Protein AF-A0A328P9K1-F1 (afdb_monomer)

Mean predicted aligned error: 12.11 Å

Organism: NCBI:txid680118

Sequence (174 aa):
MNRLYALVLASLILFLGIGVGSAASMFYTNNSVPTENSTLYTAPIVLNKTMQIKYMIKDNTTTKYGIIKHEITGTNRNRTIYPTISFNGTALSLVFPENVYYTVNGKMPTNKSTLYTSPIILDKNMIVKYLIVVNGTKYTGIVKHTPCKLVKKVQARKMNHKWVKQVIRELVPA

Nearest PDB structures (foldseek):
  6q63-assembly3_C  TM=8.081E-01  e=2.802E-01  Bacteroides thetaiotaomicron
  8ayr-assembly2_B  TM=6.579E-01  e=1.097E+00  Akkermansia muciniphila
  4qae-assembly3_C  TM=2.722E-01  e=2.155E-01  Homo sapiens
  8dan-assembly1_B  TM=1.918E-01  e=4.772E+00  Western equine encephalitis virus
  7ko8-assembly1_I  TM=1.873E-01  e=8.960E+00  Mayaro virus

Foldseek 3Di:
DDDDDDDPPDPDPPPPDPPPFPQWWKFKDFDDATDPPGDTDDDWAWPLAFTKMWMWTDTPPDIWIKMKTKHWDDDSPPDPFTWTWDDDSPFIWIGGDAQKFKDFVPDAGDSPHDGDDDTDTQPAFTKIWMWHADPNDIIIMIITMHIDDDDPPDPDDDDDPVVVVVVVCVVDPD

Secondary structure (DSSP, 8-state):
--------------------PPPPEEEEESSSPP-TTSEEP-SPEE--SSEEEEEEEE-SS-EEEEEEEEEEES--TT-----EEEE-SS-EEEE--SSEEEESBSSPP-TTSEEP-SPEE--SSEEEEEEEEETTEEEEEEEEEEEE------------HHHHHHHHHHHS--

pLDDT: mean 82.98, std 18.09, range [36.59, 97.94]

InterPro domains:
  IPR026876 Fn3 associated repeat [PF13287] (29-67)
  IPR059177 GH29D-like, beta-sandwich domain [PF13290] (98-138)

Radius of gyration: 26.87 Å; Cα contacts (8 Å, |Δi|>4): 293; chains: 1; bounding box: 52×98×73 Å

Structure (mmCIF, N/CA/C/O backbone):
data_AF-A0A328P9K1-F1
#
_entry.id   AF-A0A328P9K1-F1
#
loop_
_atom_site.group_PDB
_atom_site.id
_atom_site.type_symbol
_atom_site.label_atom_id
_atom_site.label_alt_id
_atom_site.label_comp_id
_atom_site.label_asym_id
_atom_site.label_entity_id
_atom_site.label_seq_id
_atom_site.pdbx_PDB_ins_code
_atom_site.Cartn_x
_atom_site.Cartn_y
_atom_site.Cartn_z
_atom_site.occupancy
_atom_site.B_iso_or_equiv
_atom_site.auth_seq_id
_atom_site.auth_comp_id
_atom_site.auth_asym_id
_atom_site.auth_atom_id
_atom_site.pdbx_PDB_model_num
ATOM 1 N N . MET A 1 1 ? 3.997 -67.134 -10.186 1.00 41.66 1 MET A N 1
ATOM 2 C CA . MET A 1 1 ? 4.990 -66.103 -9.825 1.00 41.66 1 MET A CA 1
ATOM 3 C C . MET A 1 1 ? 4.370 -64.736 -10.084 1.00 41.66 1 MET A C 1
ATOM 5 O O . MET A 1 1 ? 4.036 -64.474 -11.226 1.00 41.66 1 MET A O 1
ATOM 9 N N . ASN A 1 2 ? 4.143 -63.973 -9.004 1.00 39.72 2 ASN A N 1
ATOM 10 C CA . ASN A 1 2 ? 4.100 -62.501 -8.885 1.00 39.72 2 ASN A CA 1
ATOM 11 C C . ASN A 1 2 ? 3.305 -61.719 -9.957 1.00 39.72 2 ASN A C 1
ATOM 13 O O . ASN A 1 2 ? 3.732 -61.625 -11.095 1.00 39.72 2 ASN A O 1
ATOM 17 N N . ARG A 1 3 ? 2.107 -61.164 -9.691 1.00 47.06 3 ARG A N 1
ATOM 18 C CA . ARG A 1 3 ? 1.822 -59.989 -8.821 1.00 47.06 3 ARG A CA 1
ATOM 19 C C . ARG A 1 3 ? 2.965 -58.960 -8.842 1.00 47.06 3 ARG A C 1
ATOM 21 O O . ARG A 1 3 ? 4.055 -59.301 -8.419 1.00 47.06 3 ARG A O 1
ATOM 28 N N . LEU A 1 4 ? 2.655 -57.712 -9.224 1.00 41.16 4 LEU A N 1
ATOM 29 C CA . LEU A 1 4 ? 3.531 -56.652 -9.777 1.00 41.16 4 LEU A CA 1
ATOM 30 C C . LEU A 1 4 ? 3.739 -56.889 -11.285 1.00 41.16 4 LEU A C 1
ATOM 32 O O . LEU A 1 4 ? 4.349 -57.872 -11.659 1.00 41.16 4 LEU A O 1
ATOM 36 N N . TYR A 1 5 ? 3.200 -56.119 -12.230 1.00 41.44 5 TYR A N 1
ATOM 37 C CA . TYR A 1 5 ? 3.121 -54.664 -12.304 1.00 41.44 5 TYR A CA 1
ATOM 38 C C . TYR A 1 5 ? 1.789 -54.245 -12.936 1.00 41.44 5 TYR A C 1
ATOM 40 O O . TYR A 1 5 ? 1.591 -54.307 -14.147 1.00 41.44 5 TYR A O 1
ATOM 48 N N . ALA A 1 6 ? 0.863 -53.820 -12.084 1.00 39.06 6 ALA A N 1
ATOM 49 C CA . ALA A 1 6 ? -0.231 -52.967 -12.502 1.00 39.06 6 ALA A CA 1
ATOM 50 C C . ALA A 1 6 ? 0.335 -51.575 -12.838 1.00 39.06 6 ALA A C 1
ATOM 52 O O . ALA A 1 6 ? 1.218 -51.091 -12.133 1.00 39.06 6 ALA A O 1
ATOM 53 N N . LEU A 1 7 ? -0.228 -50.933 -13.865 1.00 43.44 7 LEU A N 1
ATOM 54 C CA . LEU A 1 7 ? -0.201 -49.479 -14.074 1.00 43.44 7 LEU A CA 1
ATOM 55 C C . LEU A 1 7 ? 1.177 -48.824 -14.292 1.00 43.44 7 LEU A C 1
ATOM 57 O O . LEU A 1 7 ? 1.649 -48.062 -13.458 1.00 43.44 7 LEU A O 1
ATOM 61 N N . VAL A 1 8 ? 1.749 -48.979 -15.490 1.00 38.06 8 VAL A N 1
ATOM 62 C CA . VAL A 1 8 ? 2.570 -47.912 -16.103 1.00 38.06 8 VAL A CA 1
ATOM 63 C C . VAL A 1 8 ? 2.193 -47.782 -17.583 1.00 38.06 8 VAL A C 1
ATOM 65 O O . VAL A 1 8 ? 2.974 -48.049 -18.486 1.00 38.06 8 VAL A O 1
ATOM 68 N N . LEU A 1 9 ? 0.936 -47.421 -17.837 1.00 44.69 9 LEU A N 1
ATOM 69 C CA . LEU A 1 9 ? 0.430 -47.054 -19.163 1.00 44.69 9 LEU A CA 1
ATOM 70 C C . LEU A 1 9 ? -0.407 -45.781 -19.010 1.00 44.69 9 LEU A C 1
ATOM 72 O O . LEU A 1 9 ? -1.630 -45.798 -19.053 1.00 44.69 9 LEU A O 1
ATOM 76 N N . ALA A 1 10 ? 0.289 -44.680 -18.742 1.00 38.31 10 ALA A N 1
ATOM 77 C CA . ALA A 1 10 ? -0.220 -43.318 -18.881 1.00 38.31 10 ALA A CA 1
ATOM 78 C C . ALA A 1 10 ? 0.977 -42.368 -19.037 1.00 38.31 10 ALA A C 1
ATOM 80 O O . ALA A 1 10 ? 1.263 -41.543 -18.174 1.00 38.31 10 ALA A O 1
ATOM 81 N N . SER A 1 11 ? 1.731 -42.540 -20.124 1.00 42.38 11 SER A N 1
ATOM 82 C CA . SER A 1 11 ? 2.607 -41.481 -20.618 1.00 42.38 11 SER A CA 1
ATOM 83 C C . SER A 1 11 ? 1.831 -40.683 -21.661 1.00 42.38 11 SER A C 1
ATOM 85 O O . SER A 1 11 ? 1.160 -41.276 -22.504 1.00 42.38 11 SER A O 1
ATOM 87 N N . LEU A 1 12 ? 1.979 -39.360 -21.596 1.00 38.78 12 LEU A N 1
ATOM 88 C CA . LEU A 1 12 ? 1.474 -38.348 -22.525 1.00 38.78 12 LEU A CA 1
ATOM 89 C C . LEU A 1 12 ? 0.060 -37.800 -22.256 1.00 38.78 12 LEU A C 1
ATOM 91 O O . LEU A 1 12 ? -0.871 -37.998 -23.030 1.00 38.78 12 LEU A O 1
ATOM 95 N N . ILE A 1 13 ? -0.055 -36.960 -21.223 1.00 46.75 13 ILE A N 1
ATOM 96 C CA . ILE A 1 13 ? -0.925 -35.781 -21.327 1.00 46.75 13 ILE A CA 1
ATOM 97 C C . ILE A 1 13 ? -0.024 -34.603 -21.694 1.00 46.75 13 ILE A C 1
ATOM 99 O O . ILE A 1 13 ? 0.661 -34.020 -20.856 1.00 46.75 13 ILE A O 1
ATOM 103 N N . LEU A 1 14 ? -0.013 -34.296 -22.991 1.00 36.59 14 LEU A N 1
ATOM 104 C CA . LEU A 1 14 ? 0.439 -33.032 -23.552 1.00 36.59 14 LEU A CA 1
ATOM 105 C C . LEU A 1 14 ? -0.478 -31.936 -22.990 1.00 36.59 14 LEU A C 1
ATOM 107 O O . LEU A 1 14 ? -1.564 -31.700 -23.517 1.00 36.59 14 LEU A O 1
ATOM 111 N N . PHE A 1 15 ? -0.079 -31.284 -21.897 1.00 45.41 15 PHE A N 1
ATOM 112 C CA . PHE A 1 15 ? -0.732 -30.042 -21.501 1.00 45.41 15 PHE A CA 1
ATOM 113 C C . PHE A 1 15 ? -0.346 -28.989 -22.538 1.00 45.41 15 PHE A C 1
ATOM 115 O O . PHE A 1 15 ? 0.755 -28.440 -22.520 1.00 45.41 15 PHE A O 1
ATOM 122 N N . LEU A 1 16 ? -1.256 -28.756 -23.486 1.00 40.72 16 LEU A N 1
ATOM 123 C CA . LEU A 1 16 ? -1.271 -27.554 -24.306 1.00 40.72 16 LEU A CA 1
ATOM 124 C C . LEU A 1 16 ? -1.082 -26.366 -23.364 1.00 40.72 16 LEU A C 1
ATOM 126 O O . LEU A 1 16 ? -1.878 -26.152 -22.448 1.00 40.72 16 LEU A O 1
ATOM 130 N N . GLY A 1 17 ? 0.018 -25.645 -23.569 1.00 44.44 17 GLY A N 1
ATOM 131 C CA . GLY A 1 17 ? 0.353 -24.438 -22.840 1.00 44.44 17 GLY A CA 1
ATOM 132 C C . GLY A 1 17 ? -0.705 -23.370 -23.075 1.00 44.44 17 GLY A C 1
ATOM 133 O O . GLY A 1 17 ? -0.554 -22.510 -23.936 1.00 44.44 17 GLY A O 1
ATOM 134 N N . ILE A 1 18 ? -1.762 -23.395 -22.272 1.00 52.16 18 ILE A N 1
ATOM 135 C CA . ILE A 1 18 ? -2.488 -22.185 -21.930 1.00 52.16 18 ILE A CA 1
ATOM 136 C C . ILE A 1 18 ? -1.596 -21.528 -20.889 1.00 52.16 18 ILE A C 1
ATOM 138 O O . ILE A 1 18 ? -1.512 -21.987 -19.751 1.00 52.16 18 ILE A O 1
ATOM 142 N N . GLY A 1 19 ? -0.838 -20.521 -21.321 1.00 46.25 19 GLY A N 1
ATOM 143 C CA . GLY A 1 19 ? -0.012 -19.722 -20.435 1.00 46.25 19 GLY A CA 1
ATOM 144 C C . GLY A 1 19 ? -0.886 -19.102 -19.354 1.00 46.25 19 GLY A C 1
ATOM 145 O O . GLY A 1 19 ? -1.437 -18.020 -19.543 1.00 46.25 19 GLY A O 1
ATOM 146 N N . VAL A 1 20 ? -0.994 -19.769 -18.204 1.00 48.25 20 VAL A N 1
ATOM 147 C CA . VAL A 1 20 ? -1.226 -19.069 -16.949 1.00 48.25 20 VAL A CA 1
ATOM 148 C C . VAL A 1 20 ? -0.035 -18.130 -16.845 1.00 48.25 20 VAL A C 1
ATOM 150 O O . VAL A 1 20 ? 1.102 -18.570 -16.682 1.00 48.25 20 VAL A O 1
ATOM 153 N N . GLY A 1 21 ? -0.255 -16.846 -17.136 1.00 54.75 21 GLY A N 1
ATOM 154 C CA . GLY A 1 21 ? 0.801 -15.851 -17.024 1.00 54.75 21 GLY A CA 1
ATOM 155 C C . GLY A 1 21 ? 1.455 -16.047 -15.663 1.00 54.75 21 GLY A C 1
ATOM 156 O O . GLY A 1 21 ? 0.746 -16.091 -14.658 1.00 54.75 21 GLY A O 1
ATOM 157 N N . SER A 1 22 ? 2.772 -16.277 -15.643 1.00 65.12 22 SER A N 1
ATOM 158 C CA . SER A 1 22 ? 3.508 -16.437 -14.390 1.00 65.12 22 SER A CA 1
ATOM 159 C C . SER A 1 22 ? 3.086 -15.313 -13.453 1.00 65.12 22 SER A C 1
ATOM 161 O O . SER A 1 22 ? 3.071 -14.152 -13.876 1.00 65.12 22 SER A O 1
ATOM 163 N N . ALA A 1 23 ? 2.710 -15.651 -12.215 1.00 77.25 23 ALA A N 1
ATOM 164 C CA . ALA A 1 23 ? 2.330 -14.653 -11.225 1.00 77.25 23 ALA A CA 1
ATOM 165 C C . ALA A 1 23 ? 3.416 -13.571 -11.179 1.00 77.25 23 ALA A C 1
ATOM 167 O O . ALA A 1 23 ? 4.614 -13.880 -11.172 1.00 77.25 23 ALA A O 1
ATOM 168 N N . ALA A 1 24 ? 3.002 -12.304 -11.229 1.00 92.94 24 ALA A N 1
ATOM 169 C CA . ALA A 1 24 ? 3.954 -11.210 -11.283 1.00 92.94 24 ALA A CA 1
ATOM 170 C C . ALA A 1 24 ? 4.825 -11.228 -10.019 1.00 92.94 24 ALA A C 1
ATOM 172 O O . ALA A 1 24 ? 4.348 -11.533 -8.926 1.00 92.94 24 ALA A O 1
ATOM 173 N N . SER A 1 25 ? 6.103 -10.894 -10.162 1.00 95.75 25 SER A N 1
ATOM 174 C CA . SER A 1 25 ? 7.050 -10.809 -9.050 1.00 95.75 25 SER A CA 1
ATOM 175 C C . SER A 1 25 ? 7.211 -9.361 -8.610 1.00 95.75 25 SER A C 1
ATOM 177 O O . SER A 1 25 ? 7.339 -8.468 -9.448 1.00 95.75 25 SER A O 1
ATOM 179 N N . MET A 1 26 ? 7.229 -9.114 -7.300 1.00 97.19 26 MET A N 1
ATOM 180 C CA . MET A 1 26 ? 7.471 -7.785 -6.737 1.00 97.19 26 MET A CA 1
ATOM 181 C C . MET A 1 26 ? 8.867 -7.720 -6.121 1.00 97.19 26 MET A C 1
ATOM 183 O O . MET A 1 26 ? 9.203 -8.513 -5.252 1.00 97.19 26 MET A O 1
ATOM 187 N N . PHE A 1 27 ? 9.653 -6.730 -6.524 1.00 97.75 27 PHE A N 1
ATOM 188 C CA . PHE A 1 27 ? 10.955 -6.406 -5.951 1.00 97.75 27 PHE A CA 1
ATOM 189 C C . PHE A 1 27 ? 10.891 -5.022 -5.321 1.00 97.75 27 PHE A C 1
ATOM 191 O O . PHE A 1 27 ? 10.248 -4.125 -5.872 1.00 97.75 27 PHE A O 1
ATOM 198 N N . TYR A 1 28 ? 11.544 -4.809 -4.183 1.00 97.75 28 TYR A N 1
ATOM 199 C CA . TYR A 1 28 ? 11.437 -3.536 -3.476 1.00 97.75 28 TYR A CA 1
ATOM 200 C C . TYR A 1 28 ? 12.731 -3.096 -2.798 1.00 97.75 28 TYR A C 1
ATOM 202 O O . TYR A 1 28 ? 13.634 -3.882 -2.520 1.00 97.75 28 TYR A O 1
ATOM 210 N N . THR A 1 29 ? 12.811 -1.793 -2.544 1.00 96.94 29 THR A N 1
ATOM 211 C CA . THR A 1 29 ? 13.880 -1.149 -1.778 1.00 96.94 29 THR A CA 1
ATOM 212 C C . THR A 1 29 ? 13.295 -0.007 -0.946 1.00 96.94 29 THR A C 1
ATOM 214 O O . THR A 1 29 ? 12.174 0.441 -1.188 1.00 96.94 29 THR A O 1
ATOM 217 N N . ASN A 1 30 ? 14.055 0.521 0.014 1.00 93.38 30 ASN A N 1
ATOM 218 C CA . ASN A 1 30 ? 13.576 1.651 0.814 1.00 93.38 30 ASN A CA 1
ATOM 219 C C . ASN A 1 30 ? 13.678 2.994 0.061 1.00 93.38 30 ASN A C 1
ATOM 221 O O . ASN A 1 30 ? 12.792 3.843 0.147 1.00 93.38 30 ASN A O 1
ATOM 225 N N . ASN A 1 31 ? 14.750 3.209 -0.710 1.00 87.12 31 ASN A N 1
ATOM 226 C CA . ASN A 1 31 ? 15.047 4.533 -1.276 1.00 87.12 31 ASN A CA 1
ATOM 227 C C . ASN A 1 31 ? 15.596 4.532 -2.711 1.00 87.12 31 ASN A C 1
ATOM 229 O O . ASN A 1 31 ? 15.480 5.561 -3.388 1.00 87.12 31 ASN A O 1
ATOM 233 N N . SER A 1 32 ? 16.149 3.426 -3.211 1.00 92.81 32 SER A N 1
ATOM 234 C CA . SER A 1 32 ? 16.716 3.330 -4.563 1.00 92.81 32 SER A CA 1
ATOM 235 C C . SE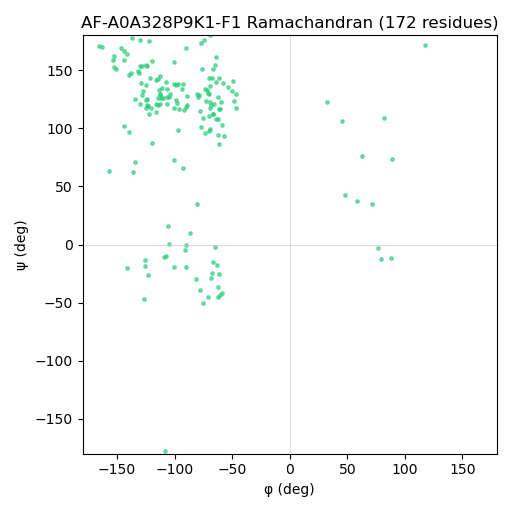R A 1 32 ? 15.669 2.891 -5.594 1.00 92.81 32 SER A C 1
ATOM 237 O O . SER A 1 32 ? 14.537 2.549 -5.261 1.00 92.81 32 SER A O 1
ATOM 239 N N . VAL A 1 33 ? 16.000 2.972 -6.883 1.00 93.38 33 VAL A N 1
ATOM 240 C CA . VAL A 1 33 ? 15.136 2.386 -7.916 1.00 93.38 33 VAL A CA 1
ATOM 241 C C . VAL A 1 33 ? 15.278 0.861 -7.833 1.00 93.38 33 VAL A C 1
ATOM 243 O O . VAL A 1 33 ? 16.408 0.382 -7.917 1.00 93.38 33 VAL A O 1
ATOM 246 N N . PRO A 1 34 ? 14.184 0.106 -7.640 1.00 96.38 34 PRO A N 1
ATOM 247 C CA . PRO A 1 34 ? 14.242 -1.350 -7.585 1.00 96.38 34 PRO A CA 1
ATOM 248 C C . PRO A 1 34 ? 14.612 -1.959 -8.944 1.00 96.38 34 PRO A C 1
ATOM 250 O O . PRO A 1 34 ? 14.192 -1.478 -9.998 1.00 96.38 34 PRO A O 1
ATOM 253 N N . THR A 1 35 ? 15.386 -3.036 -8.886 1.00 95.88 35 THR A N 1
ATOM 254 C CA . THR A 1 35 ? 15.816 -3.891 -10.002 1.00 95.88 35 THR A CA 1
ATOM 255 C C . THR A 1 35 ? 15.535 -5.357 -9.654 1.00 95.88 35 THR A C 1
ATOM 257 O O . THR A 1 35 ? 15.131 -5.655 -8.532 1.00 95.88 35 THR A O 1
ATOM 260 N N . GLU A 1 36 ? 15.783 -6.292 -10.572 1.00 95.44 36 GLU A N 1
ATOM 261 C CA . GLU A 1 36 ? 15.624 -7.739 -10.312 1.00 95.44 36 GLU A CA 1
ATOM 262 C C . GLU A 1 36 ? 16.621 -8.289 -9.278 1.00 95.44 36 GLU A C 1
ATOM 264 O O . GLU A 1 36 ? 16.393 -9.347 -8.708 1.00 95.44 36 GLU A O 1
ATOM 269 N N . ASN A 1 37 ? 17.679 -7.532 -8.967 1.00 95.31 37 ASN A N 1
ATOM 270 C CA . ASN A 1 37 ? 18.627 -7.854 -7.896 1.00 95.31 37 ASN A CA 1
ATOM 271 C C . ASN A 1 37 ? 18.215 -7.251 -6.539 1.00 95.31 37 ASN A C 1
ATOM 273 O O . ASN A 1 37 ? 18.948 -7.374 -5.559 1.00 95.31 37 ASN A O 1
ATOM 277 N N . SER A 1 38 ? 17.097 -6.519 -6.478 1.00 97.94 38 SER A N 1
ATOM 278 C CA . SER A 1 38 ? 16.567 -5.980 -5.218 1.00 97.94 38 SER A CA 1
ATOM 279 C C . SER A 1 38 ? 15.871 -7.072 -4.403 1.00 97.94 38 SER A C 1
ATOM 281 O O . SER A 1 38 ? 15.675 -8.188 -4.873 1.00 97.94 38 SER A O 1
ATOM 283 N N . THR A 1 39 ? 15.467 -6.755 -3.173 1.00 97.94 39 THR A N 1
ATOM 284 C CA . THR A 1 39 ? 14.772 -7.712 -2.307 1.00 97.94 39 THR A CA 1
ATOM 285 C C . THR A 1 39 ? 13.469 -8.182 -2.956 1.00 97.94 39 THR A C 1
ATOM 287 O O . THR A 1 39 ? 12.602 -7.361 -3.264 1.00 97.94 39 THR A O 1
ATOM 290 N N . LEU A 1 40 ? 13.327 -9.497 -3.144 1.00 97.88 40 LEU A N 1
ATOM 291 C CA . LEU A 1 40 ? 12.086 -10.121 -3.594 1.00 97.88 40 LEU A CA 1
ATOM 292 C C . LEU A 1 40 ? 11.047 -10.078 -2.468 1.00 97.88 40 LEU A C 1
ATOM 294 O O . LEU A 1 40 ? 11.334 -10.425 -1.322 1.00 97.88 40 LEU A O 1
ATOM 298 N N . TYR A 1 41 ? 9.830 -9.663 -2.796 1.00 97.44 41 TYR A N 1
ATOM 299 C CA . TYR A 1 41 ? 8.687 -9.758 -1.902 1.00 97.44 41 TYR A CA 1
ATOM 300 C C . TYR A 1 41 ? 8.295 -11.226 -1.719 1.00 97.44 41 TYR A C 1
ATOM 302 O O . TYR A 1 41 ? 7.890 -11.890 -2.671 1.00 97.44 41 TYR A O 1
ATOM 310 N N . THR A 1 42 ? 8.386 -11.711 -0.484 1.00 96.12 42 THR A N 1
ATOM 311 C CA . THR A 1 42 ? 7.984 -13.075 -0.102 1.00 96.12 42 THR A CA 1
ATOM 312 C C . THR A 1 42 ? 6.991 -13.103 1.060 1.00 96.12 42 THR A C 1
ATOM 314 O O . THR A 1 42 ? 6.373 -14.133 1.310 1.00 96.12 42 THR A O 1
ATOM 317 N N . ALA A 1 43 ? 6.811 -11.982 1.765 1.00 95.88 43 ALA A N 1
ATOM 318 C CA . ALA A 1 43 ? 5.903 -11.846 2.899 1.00 95.88 43 ALA A CA 1
ATOM 319 C C . ALA A 1 43 ? 5.435 -10.386 3.065 1.00 95.88 43 ALA A C 1
ATOM 321 O O . ALA A 1 43 ? 6.118 -9.470 2.595 1.00 95.88 43 ALA A O 1
ATOM 322 N N . PRO A 1 44 ? 4.302 -10.135 3.755 1.00 97.56 44 PRO A N 1
ATOM 323 C CA . PRO A 1 44 ? 3.796 -8.786 3.998 1.00 97.56 44 PRO A CA 1
ATOM 324 C C . PRO A 1 44 ? 4.818 -7.840 4.640 1.00 97.56 44 PRO A C 1
ATOM 326 O O . PRO A 1 44 ? 5.486 -8.183 5.614 1.00 97.56 44 PRO A O 1
ATOM 329 N N . ILE A 1 45 ? 4.904 -6.612 4.121 1.00 96.75 45 ILE A N 1
ATOM 330 C CA . ILE A 1 45 ? 5.842 -5.599 4.623 1.00 96.75 45 ILE A CA 1
ATOM 331 C C . ILE A 1 45 ? 5.164 -4.794 5.728 1.00 96.75 45 ILE A C 1
ATOM 333 O O . ILE A 1 45 ? 4.168 -4.112 5.480 1.00 96.75 45 ILE A O 1
ATOM 337 N N . VAL A 1 46 ? 5.717 -4.839 6.939 1.00 95.38 46 VAL A N 1
ATOM 338 C CA . VAL A 1 46 ? 5.166 -4.145 8.110 1.00 95.38 46 VAL A CA 1
ATOM 339 C C . VAL A 1 46 ? 5.541 -2.663 8.107 1.00 95.38 46 VAL A C 1
ATOM 341 O O . VAL A 1 46 ? 6.715 -2.298 8.068 1.00 95.38 46 VAL A O 1
ATOM 344 N N . LEU A 1 47 ? 4.540 -1.793 8.228 1.00 94.00 47 LEU A N 1
ATOM 345 C CA . LEU A 1 47 ? 4.708 -0.342 8.287 1.00 94.00 47 LEU A CA 1
ATOM 346 C C . LEU A 1 47 ? 4.809 0.132 9.748 1.00 94.00 47 LEU A C 1
ATOM 348 O O . LEU A 1 47 ? 3.930 0.822 10.263 1.00 94.00 47 LEU A O 1
ATOM 352 N N . ASN A 1 48 ? 5.880 -0.256 10.445 1.00 91.25 48 ASN A N 1
ATOM 353 C CA . ASN A 1 48 ? 6.062 0.019 11.882 1.00 91.25 48 ASN A CA 1
ATOM 354 C C . ASN A 1 48 ? 6.797 1.322 12.227 1.00 91.25 48 ASN A C 1
ATOM 356 O O . ASN A 1 48 ? 6.916 1.690 13.393 1.00 91.25 48 ASN A O 1
ATOM 360 N N . LYS A 1 49 ? 7.285 2.037 11.218 1.00 90.38 49 LYS A N 1
ATOM 361 C CA . LYS A 1 49 ? 7.964 3.328 11.361 1.00 90.38 49 LYS A CA 1
ATOM 362 C C . LYS A 1 49 ? 7.672 4.211 10.158 1.00 90.38 49 LYS A C 1
ATOM 364 O O . LYS A 1 49 ? 7.138 3.735 9.153 1.00 90.38 49 LYS A O 1
ATOM 369 N N . THR A 1 50 ? 8.043 5.485 10.255 1.00 92.62 50 THR A N 1
ATOM 370 C CA . THR A 1 50 ? 8.087 6.366 9.086 1.00 92.62 50 THR A CA 1
ATOM 371 C C . THR A 1 50 ? 9.103 5.802 8.097 1.00 92.62 50 THR A C 1
ATOM 373 O O . THR A 1 50 ? 10.283 5.660 8.422 1.00 92.62 50 THR A O 1
ATOM 376 N N . MET A 1 51 ? 8.633 5.407 6.918 1.00 93.81 51 MET A N 1
ATOM 377 C CA . MET A 1 51 ? 9.453 4.749 5.906 1.00 93.81 51 MET A CA 1
ATOM 378 C C . MET A 1 51 ? 8.915 5.011 4.506 1.00 93.81 51 MET A C 1
ATOM 380 O O . MET A 1 51 ? 7.756 5.374 4.309 1.00 93.81 51 MET A O 1
ATOM 384 N N . GLN A 1 52 ? 9.769 4.776 3.522 1.00 96.75 52 GLN A N 1
ATOM 385 C CA . GLN A 1 52 ? 9.395 4.746 2.123 1.00 96.75 52 GLN A CA 1
ATOM 386 C C . GLN A 1 52 ? 9.754 3.375 1.562 1.00 96.75 52 GLN A C 1
ATOM 388 O O . GLN A 1 52 ? 10.770 2.801 1.940 1.00 96.75 52 GLN A O 1
ATOM 393 N N . ILE A 1 53 ? 8.909 2.876 0.669 1.00 97.19 53 ILE A N 1
ATOM 394 C CA . ILE A 1 53 ? 9.121 1.660 -0.103 1.00 97.19 53 ILE A CA 1
ATOM 395 C C . ILE A 1 53 ? 8.974 2.049 -1.567 1.00 97.19 53 ILE A C 1
ATOM 397 O O . ILE A 1 53 ? 7.953 2.603 -1.977 1.00 97.19 53 ILE A O 1
ATOM 401 N N . LYS A 1 54 ? 9.995 1.766 -2.362 1.00 97.31 54 LYS A N 1
ATOM 402 C CA . LYS A 1 54 ? 9.930 1.810 -3.819 1.00 97.31 54 LYS A CA 1
ATOM 403 C C . LYS A 1 54 ? 9.847 0.383 -4.312 1.00 97.31 54 LYS A C 1
ATOM 405 O O . LYS A 1 54 ? 10.660 -0.442 -3.903 1.00 97.31 54 LYS A O 1
ATOM 410 N N . TYR A 1 55 ? 8.888 0.098 -5.179 1.00 97.44 55 TYR A N 1
ATOM 411 C CA . TYR A 1 55 ? 8.674 -1.248 -5.694 1.00 97.44 55 TYR A CA 1
ATOM 412 C C . TYR A 1 55 ? 8.696 -1.289 -7.221 1.00 97.44 55 TYR A C 1
ATOM 414 O O . TYR A 1 55 ? 8.424 -0.291 -7.894 1.00 97.44 55 TYR A O 1
ATOM 422 N N . MET A 1 56 ? 9.034 -2.465 -7.738 1.00 96.50 56 MET A N 1
ATOM 423 C CA . MET A 1 56 ? 8.922 -2.887 -9.124 1.00 96.50 56 MET A CA 1
ATOM 424 C C . MET A 1 56 ? 8.083 -4.160 -9.143 1.00 96.50 56 MET A C 1
ATOM 426 O O . MET A 1 56 ? 8.429 -5.116 -8.459 1.00 96.50 56 MET A O 1
ATOM 430 N N . ILE A 1 57 ? 7.006 -4.185 -9.918 1.00 95.88 57 ILE A N 1
ATOM 431 C CA . ILE A 1 57 ? 6.251 -5.403 -10.216 1.00 95.88 57 ILE A CA 1
ATOM 432 C C . ILE A 1 57 ? 6.575 -5.782 -11.655 1.00 95.88 57 ILE A C 1
ATOM 434 O O . ILE A 1 57 ? 6.355 -4.973 -12.558 1.00 95.88 57 ILE A O 1
ATOM 438 N N . LYS A 1 58 ? 7.122 -6.979 -11.853 1.00 93.75 58 LYS A N 1
ATOM 439 C CA . LYS A 1 58 ? 7.496 -7.520 -13.158 1.00 93.75 58 LYS A CA 1
ATOM 440 C C . LYS A 1 58 ? 6.654 -8.759 -13.443 1.00 93.75 58 LYS A C 1
ATOM 442 O O . LYS A 1 58 ? 6.695 -9.722 -12.680 1.00 93.75 58 LYS A O 1
ATOM 447 N N . ASP A 1 59 ? 5.907 -8.717 -14.534 1.00 91.31 59 ASP A N 1
ATOM 448 C CA . ASP A 1 59 ? 5.318 -9.896 -15.167 1.00 91.31 59 ASP A CA 1
ATOM 449 C C . ASP A 1 59 ? 6.051 -10.187 -16.493 1.00 91.31 59 ASP A C 1
ATOM 451 O O . ASP A 1 59 ? 7.021 -9.509 -16.839 1.00 91.31 59 ASP A O 1
ATOM 455 N N . ASN A 1 60 ? 5.621 -11.208 -17.238 1.00 86.88 60 ASN A N 1
ATOM 456 C CA . ASN A 1 60 ? 6.266 -11.600 -18.501 1.00 86.88 60 ASN A CA 1
ATOM 457 C C . ASN A 1 60 ? 6.199 -10.519 -19.600 1.00 86.88 60 ASN A C 1
ATOM 459 O O . ASN A 1 60 ? 6.937 -10.588 -20.579 1.00 86.88 60 ASN A O 1
ATOM 463 N N . THR A 1 61 ? 5.303 -9.544 -19.464 1.00 88.25 61 THR A N 1
ATOM 464 C CA . THR A 1 61 ? 4.943 -8.557 -20.492 1.00 88.25 61 THR A CA 1
ATOM 465 C C . THR A 1 61 ? 5.125 -7.108 -20.041 1.00 88.25 61 THR A C 1
ATOM 467 O O . THR A 1 61 ? 5.338 -6.224 -20.872 1.00 88.25 61 THR A O 1
ATOM 470 N N . THR A 1 62 ? 5.048 -6.835 -18.739 1.00 89.81 62 THR A N 1
ATOM 471 C CA . THR A 1 62 ? 5.042 -5.489 -18.178 1.00 89.81 62 THR A CA 1
ATOM 472 C C . THR A 1 62 ? 5.914 -5.370 -16.937 1.00 89.81 62 THR A C 1
ATOM 474 O O . THR A 1 62 ? 6.022 -6.274 -16.109 1.00 89.81 62 THR A O 1
ATOM 477 N N . THR A 1 63 ? 6.490 -4.177 -16.792 1.00 93.44 63 THR A N 1
ATOM 478 C CA . THR A 1 63 ? 7.186 -3.747 -15.583 1.00 93.44 63 THR A CA 1
ATOM 479 C C . THR A 1 63 ? 6.545 -2.458 -15.088 1.00 93.44 63 THR A C 1
ATOM 481 O O . THR A 1 63 ? 6.529 -1.442 -15.789 1.00 93.44 63 THR A O 1
ATOM 484 N N . LYS A 1 64 ? 6.013 -2.489 -13.869 1.00 93.81 64 LYS A N 1
ATOM 485 C CA . LYS A 1 64 ? 5.374 -1.350 -13.201 1.00 93.81 64 LYS A CA 1
ATOM 486 C C . LYS A 1 64 ? 6.213 -0.922 -12.012 1.00 93.81 64 LYS A C 1
ATOM 488 O O . LYS A 1 64 ? 6.779 -1.762 -11.322 1.00 93.81 64 LYS A O 1
ATOM 493 N N . TYR A 1 65 ? 6.251 0.377 -11.744 1.00 96.06 65 TYR A N 1
ATOM 494 C CA . TYR A 1 65 ? 6.924 0.923 -10.573 1.00 96.06 65 TYR A CA 1
ATOM 495 C C . TYR A 1 65 ? 5.932 1.666 -9.697 1.00 96.06 65 TYR A C 1
ATOM 497 O O . TYR A 1 65 ? 4.904 2.159 -10.166 1.00 96.06 65 TYR A O 1
ATOM 505 N N . GLY A 1 66 ? 6.273 1.819 -8.428 1.00 96.31 66 GLY A N 1
ATOM 506 C CA . GLY A 1 66 ? 5.525 2.695 -7.548 1.00 96.31 66 GLY A CA 1
ATOM 507 C C . GLY A 1 66 ? 6.254 2.993 -6.257 1.00 96.31 66 GLY A C 1
ATOM 508 O O . GLY A 1 66 ? 7.314 2.438 -5.953 1.00 96.31 66 GLY A O 1
ATOM 509 N N . ILE A 1 67 ? 5.684 3.936 -5.520 1.00 97.06 67 ILE A N 1
ATOM 510 C CA . ILE A 1 67 ? 6.203 4.413 -4.247 1.00 97.06 67 ILE A CA 1
ATOM 511 C C . ILE A 1 67 ? 5.083 4.322 -3.221 1.00 97.06 67 ILE A C 1
ATOM 513 O O . ILE A 1 67 ? 3.969 4.787 -3.463 1.00 97.06 67 ILE A O 1
ATOM 517 N N . ILE A 1 68 ? 5.401 3.760 -2.064 1.00 97.56 68 ILE A N 1
ATOM 518 C CA . ILE A 1 68 ? 4.580 3.813 -0.862 1.00 97.56 68 ILE A CA 1
ATOM 519 C C . ILE A 1 68 ? 5.356 4.611 0.178 1.00 97.56 68 ILE A C 1
ATOM 521 O O . ILE A 1 68 ? 6.505 4.295 0.482 1.00 97.56 68 ILE A O 1
ATOM 525 N N . LYS A 1 69 ? 4.741 5.652 0.730 1.00 96.69 69 LYS A N 1
ATOM 526 C CA . LYS A 1 69 ? 5.274 6.400 1.872 1.00 96.69 69 LYS A CA 1
ATOM 527 C C . LYS A 1 69 ? 4.376 6.171 3.069 1.00 96.69 69 LYS A C 1
ATOM 529 O O . LYS A 1 69 ? 3.168 6.364 2.961 1.00 96.69 69 LYS A O 1
ATOM 534 N N . HIS A 1 70 ? 4.971 5.803 4.190 1.00 95.69 70 HIS A N 1
ATOM 535 C CA . HIS A 1 70 ? 4.303 5.713 5.474 1.00 95.69 70 HIS A CA 1
ATOM 536 C C . HIS A 1 70 ? 4.858 6.778 6.416 1.00 95.69 70 HIS A C 1
ATOM 538 O O . HIS A 1 70 ? 6.070 6.878 6.597 1.00 95.69 70 HIS A O 1
ATOM 544 N N . GLU A 1 71 ? 3.968 7.557 7.018 1.00 93.62 71 GLU A N 1
ATOM 545 C CA . GLU A 1 71 ? 4.274 8.580 8.017 1.00 93.62 71 GLU A CA 1
ATOM 546 C C . GLU A 1 71 ? 3.452 8.263 9.271 1.00 93.62 71 GLU A C 1
ATOM 548 O O . GLU A 1 71 ? 2.222 8.214 9.202 1.00 93.62 71 GLU A O 1
ATOM 553 N N . ILE A 1 72 ? 4.110 8.028 10.412 1.00 86.38 72 ILE A N 1
ATOM 554 C CA . ILE A 1 72 ? 3.407 7.839 11.689 1.00 86.38 72 ILE A CA 1
ATOM 555 C C . ILE A 1 72 ? 3.318 9.170 12.423 1.00 86.38 72 ILE A C 1
ATOM 557 O O . ILE A 1 72 ? 4.321 9.869 12.564 1.00 86.38 72 ILE A O 1
ATOM 561 N N . THR A 1 73 ? 2.134 9.489 12.938 1.00 74.62 73 THR A N 1
ATOM 562 C CA . THR A 1 73 ? 1.884 10.681 13.748 1.00 74.62 73 THR A CA 1
ATOM 563 C C . THR A 1 73 ? 1.563 10.277 15.190 1.00 74.62 73 THR A C 1
ATOM 565 O O . THR A 1 73 ? 0.611 9.538 15.441 1.00 74.62 73 THR A O 1
ATOM 568 N N . GLY A 1 74 ? 2.369 10.755 16.147 1.00 65.75 74 GLY A N 1
ATOM 569 C CA . GLY A 1 74 ? 2.212 10.502 17.588 1.00 65.75 74 GLY A CA 1
ATOM 570 C C . GLY A 1 74 ? 3.382 9.750 18.240 1.00 65.75 74 GLY A C 1
ATOM 571 O O . GLY A 1 74 ? 4.306 9.281 17.573 1.00 65.75 74 GLY A O 1
ATOM 572 N N . THR A 1 75 ? 3.354 9.652 19.571 1.00 58.25 75 THR A N 1
ATOM 573 C CA . THR A 1 75 ? 4.398 9.012 20.384 1.00 58.25 75 THR A CA 1
ATOM 574 C C . THR A 1 75 ? 4.293 7.484 20.283 1.00 58.25 75 THR A C 1
ATOM 576 O O . THR A 1 75 ? 3.372 6.867 20.809 1.00 58.25 75 THR A O 1
ATOM 579 N N . ASN A 1 76 ? 5.251 6.858 19.596 1.00 58.56 76 ASN A N 1
ATOM 580 C CA . ASN A 1 76 ? 5.270 5.428 19.248 1.00 58.56 76 ASN A CA 1
ATOM 581 C C . ASN A 1 76 ? 5.739 4.490 20.377 1.00 58.56 76 ASN A C 1
ATOM 583 O O . ASN A 1 76 ? 6.411 3.492 20.114 1.00 58.56 76 ASN A 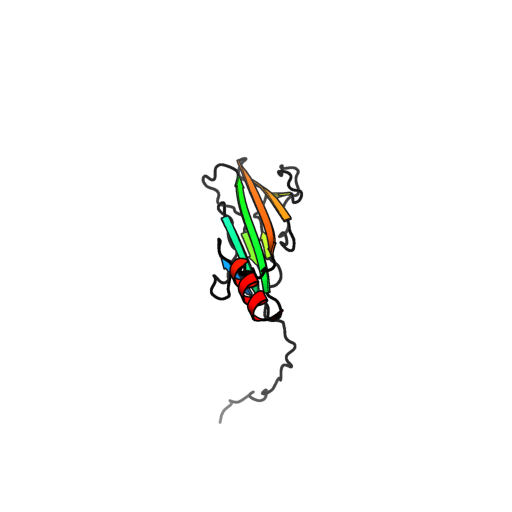O 1
ATOM 587 N N . ARG A 1 77 ? 5.441 4.781 21.648 1.00 55.69 77 ARG A N 1
ATOM 588 C CA . ARG A 1 77 ? 5.836 3.851 22.717 1.00 55.69 77 ARG A CA 1
ATOM 589 C C . ARG A 1 77 ? 4.868 2.663 22.761 1.00 55.69 77 ARG A C 1
ATOM 591 O O . ARG A 1 77 ? 3.697 2.826 23.080 1.00 55.69 77 ARG A O 1
ATOM 598 N N . ASN A 1 78 ? 5.405 1.480 22.456 1.00 61.34 78 ASN A N 1
ATOM 599 C CA . ASN A 1 78 ? 4.804 0.157 22.667 1.00 61.34 78 ASN A CA 1
ATOM 600 C C . ASN A 1 78 ? 3.616 -0.237 21.764 1.00 61.34 78 ASN A C 1
ATOM 602 O O . ASN A 1 78 ? 2.694 -0.929 22.189 1.00 61.34 78 ASN A O 1
ATOM 606 N N . ARG A 1 79 ? 3.628 0.188 20.497 1.00 73.31 79 ARG A N 1
ATOM 607 C CA . ARG A 1 79 ? 2.627 -0.247 19.516 1.00 73.31 79 ARG A CA 1
ATOM 608 C C . ARG A 1 79 ? 2.973 -1.652 18.998 1.00 73.31 79 ARG A C 1
ATOM 610 O O . ARG A 1 79 ? 4.090 -1.886 18.541 1.00 73.31 79 ARG A O 1
ATOM 617 N N . THR A 1 80 ? 2.015 -2.572 19.039 1.00 74.69 80 THR A N 1
ATOM 618 C CA . THR A 1 80 ? 2.162 -3.950 18.521 1.00 74.69 80 THR A CA 1
ATOM 619 C C . THR A 1 80 ? 1.384 -4.189 17.229 1.00 74.69 80 THR A C 1
ATOM 621 O O . THR A 1 80 ? 1.583 -5.207 16.575 1.00 74.69 80 THR A O 1
ATOM 624 N N . ILE A 1 81 ? 0.532 -3.240 16.828 1.00 83.94 81 ILE A N 1
ATOM 625 C CA . ILE A 1 81 ? -0.390 -3.410 15.708 1.00 83.94 81 ILE A CA 1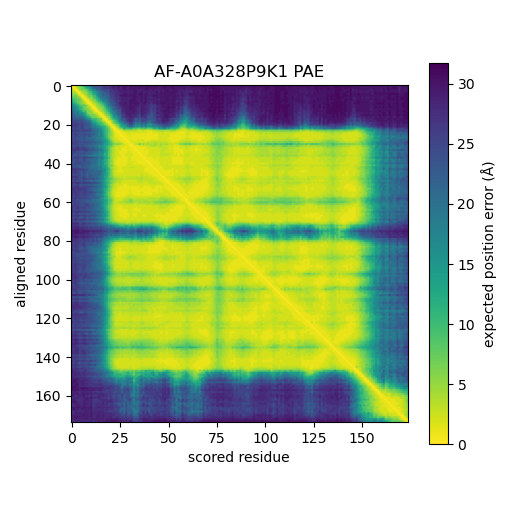
ATOM 626 C C . ILE A 1 81 ? -0.132 -2.367 14.613 1.00 83.94 81 ILE A C 1
ATOM 628 O O . ILE A 1 81 ? -0.282 -1.157 14.829 1.00 83.94 81 ILE A O 1
ATOM 632 N N . TYR A 1 82 ? 0.239 -2.838 13.422 1.00 89.62 82 TYR A N 1
ATOM 633 C CA . TYR A 1 82 ? 0.683 -2.008 12.303 1.00 89.62 82 TYR A CA 1
ATOM 634 C C . TYR A 1 82 ? -0.015 -2.391 10.999 1.00 89.62 82 TYR A C 1
ATOM 636 O O . TYR A 1 82 ? -0.324 -3.565 10.800 1.00 89.62 82 TYR A O 1
ATOM 644 N N . PRO A 1 83 ? -0.231 -1.427 10.088 1.00 94.25 83 PRO A N 1
ATOM 645 C CA . PRO A 1 83 ? -0.618 -1.770 8.735 1.00 94.25 83 PRO A CA 1
ATOM 646 C C . PRO A 1 83 ? 0.499 -2.532 8.025 1.00 94.25 83 PRO A C 1
ATOM 648 O O . PRO A 1 83 ? 1.687 -2.367 8.328 1.00 94.25 83 PRO A O 1
ATOM 651 N N . THR A 1 84 ? 0.110 -3.330 7.042 1.00 96.88 84 THR A N 1
ATOM 652 C CA . THR A 1 84 ? 1.036 -4.068 6.189 1.00 96.88 84 THR A CA 1
ATOM 653 C C . THR A 1 84 ? 0.737 -3.828 4.718 1.00 96.88 84 THR A C 1
ATOM 655 O O . THR A 1 84 ? -0.390 -3.513 4.330 1.00 96.88 84 THR A O 1
ATOM 658 N N . ILE A 1 85 ? 1.771 -3.964 3.895 1.00 97.94 85 ILE A N 1
ATOM 659 C CA . ILE A 1 85 ? 1.640 -4.030 2.444 1.00 97.94 85 ILE A CA 1
ATOM 660 C C . ILE A 1 85 ? 1.662 -5.495 2.035 1.00 97.94 85 ILE A C 1
ATOM 662 O O . ILE A 1 85 ? 2.625 -6.211 2.323 1.00 97.94 85 ILE A O 1
ATOM 666 N N . SER A 1 86 ? 0.599 -5.921 1.362 1.00 97.12 86 SER A N 1
ATOM 667 C CA . SER A 1 86 ? 0.442 -7.269 0.835 1.00 97.12 86 SER A CA 1
ATOM 668 C C . SER A 1 86 ? 0.418 -7.255 -0.688 1.00 97.12 86 SER A C 1
ATOM 670 O O . SER A 1 86 ? -0.154 -6.347 -1.292 1.00 97.12 86 SER A O 1
ATOM 672 N N . PHE A 1 87 ? 1.029 -8.258 -1.309 1.00 96.00 87 PHE A N 1
ATOM 673 C CA . PHE A 1 87 ? 0.998 -8.456 -2.749 1.00 96.00 87 PHE A CA 1
ATOM 674 C C . PHE A 1 87 ? 0.713 -9.924 -3.055 1.00 96.00 87 PHE A C 1
ATOM 676 O O . PHE A 1 87 ? 1.416 -10.810 -2.580 1.00 96.00 87 PHE A O 1
ATOM 683 N N . ASN A 1 88 ? -0.326 -10.181 -3.847 1.00 93.44 88 ASN A N 1
ATOM 684 C CA . ASN A 1 88 ? -0.793 -11.538 -4.151 1.00 93.44 88 ASN A CA 1
ATOM 685 C C . ASN A 1 88 ? -0.440 -12.003 -5.576 1.00 93.44 88 ASN A C 1
ATOM 687 O O . ASN A 1 88 ? -1.060 -12.930 -6.086 1.00 93.44 88 ASN A O 1
ATOM 691 N N . GLY A 1 89 ? 0.495 -11.328 -6.249 1.00 91.12 89 GLY A N 1
ATOM 692 C CA . GLY A 1 89 ? 0.835 -11.595 -7.650 1.00 91.12 89 GLY A CA 1
ATOM 693 C C . GLY A 1 89 ? -0.008 -10.820 -8.668 1.00 91.12 89 GLY A C 1
ATOM 694 O O . GLY A 1 89 ? 0.359 -10.766 -9.839 1.00 91.12 89 GLY A O 1
ATOM 695 N N . THR A 1 90 ? -1.102 -10.176 -8.247 1.00 90.00 90 THR A N 1
ATOM 696 C CA . THR A 1 90 ? -1.968 -9.377 -9.135 1.00 90.00 90 THR A CA 1
ATOM 697 C C . THR A 1 90 ? -2.187 -7.963 -8.608 1.00 90.00 90 THR A C 1
ATOM 699 O O . THR A 1 90 ? -2.050 -6.993 -9.353 1.00 90.00 90 THR A O 1
ATOM 702 N N . ALA A 1 91 ? -2.500 -7.832 -7.321 1.00 91.94 91 ALA A N 1
ATOM 703 C CA . ALA A 1 91 ? -2.858 -6.576 -6.683 1.00 91.94 91 ALA A CA 1
ATOM 704 C C . ALA A 1 91 ? -1.970 -6.295 -5.471 1.00 91.94 91 ALA A C 1
ATOM 706 O O . ALA A 1 91 ? -1.705 -7.165 -4.639 1.00 91.94 91 ALA A O 1
ATOM 707 N N . LEU A 1 92 ? -1.550 -5.036 -5.364 1.00 96.44 92 LEU A N 1
ATOM 708 C CA . LEU A 1 92 ? -0.911 -4.491 -4.177 1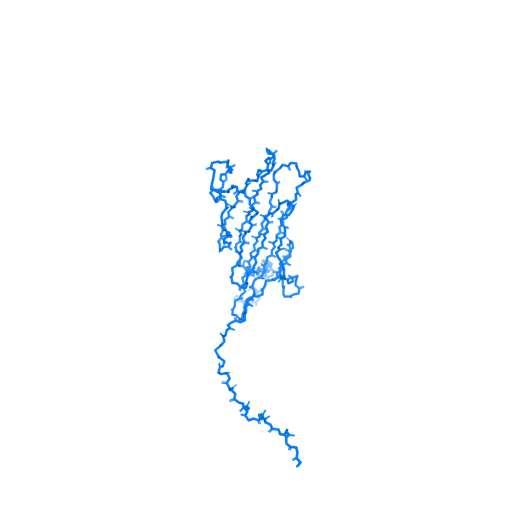.00 96.44 92 LEU A CA 1
ATOM 709 C C . LEU A 1 92 ? -1.999 -3.947 -3.252 1.00 96.44 92 LEU A C 1
ATOM 711 O O . LEU A 1 92 ? -2.836 -3.157 -3.686 1.00 96.44 92 LEU A O 1
ATOM 715 N N . SER A 1 93 ? -1.996 -4.365 -1.993 1.00 97.38 93 SER A N 1
ATOM 716 C CA . SER A 1 93 ? -3.035 -4.022 -1.024 1.00 97.38 93 SER A CA 1
ATOM 717 C C . SER A 1 93 ? -2.439 -3.485 0.269 1.00 97.38 93 SER A C 1
ATOM 719 O O . SER A 1 93 ? -1.456 -4.014 0.789 1.00 97.38 93 SER A O 1
ATOM 721 N N . LEU A 1 94 ? -3.071 -2.450 0.810 1.00 97.75 94 LEU A N 1
ATOM 722 C CA . LEU A 1 94 ? -2.861 -1.980 2.169 1.00 97.75 94 LEU A CA 1
ATOM 723 C C . LEU A 1 94 ? -3.826 -2.721 3.094 1.00 97.75 94 LEU A C 1
ATOM 725 O O . LEU A 1 94 ? -5.046 -2.628 2.939 1.00 97.75 94 LEU A O 1
ATOM 729 N N . VAL A 1 95 ? -3.264 -3.444 4.053 1.00 97.31 95 VAL A N 1
ATOM 730 C CA . VAL A 1 95 ? -4.010 -4.247 5.018 1.00 97.31 95 VAL A CA 1
ATOM 731 C C . VAL A 1 95 ? -3.850 -3.618 6.390 1.00 97.31 95 VAL A C 1
ATOM 733 O O . VAL A 1 95 ? -2.732 -3.379 6.852 1.00 97.31 95 VAL A O 1
ATOM 736 N N . PHE A 1 96 ? -4.974 -3.347 7.038 1.00 94.56 96 PHE A N 1
ATOM 737 C CA . PHE A 1 96 ? -5.011 -2.877 8.412 1.00 94.56 96 PHE A CA 1
ATOM 738 C C . PHE A 1 96 ? -5.354 -4.020 9.368 1.00 94.56 96 PHE A C 1
ATOM 740 O O . PHE A 1 96 ? -5.958 -5.011 8.956 1.00 94.56 96 PHE A O 1
ATOM 747 N N . PRO A 1 97 ? -4.980 -3.883 10.645 1.00 90.12 97 PRO A N 1
ATOM 748 C CA . PRO A 1 97 ? -5.551 -4.705 11.700 1.00 90.12 97 PRO A CA 1
ATOM 749 C C . PRO A 1 97 ? -7.026 -4.361 11.954 1.00 90.12 97 PRO A C 1
ATOM 751 O O . PRO A 1 97 ? -7.588 -3.452 11.343 1.00 90.12 97 PRO A O 1
ATOM 754 N N . GLU A 1 98 ? -7.638 -5.061 12.903 1.00 87.75 98 GLU A N 1
ATOM 755 C CA . GLU A 1 98 ? -8.993 -4.766 13.367 1.00 87.75 98 GLU A CA 1
ATOM 756 C C . GLU A 1 98 ? -9.102 -3.388 14.043 1.00 87.75 98 GLU A C 1
ATOM 758 O O . GLU A 1 98 ? -8.112 -2.807 14.500 1.00 87.75 98 GLU A O 1
ATOM 763 N N . ASN A 1 99 ? -10.333 -2.874 14.137 1.00 89.56 99 ASN A N 1
ATOM 764 C CA . ASN A 1 99 ? -10.669 -1.623 14.830 1.00 89.56 99 ASN A CA 1
ATOM 765 C C . ASN A 1 99 ? -9.928 -0.382 14.299 1.00 89.56 99 ASN A C 1
ATOM 767 O O . ASN A 1 99 ? -9.551 0.522 15.055 1.00 89.56 99 ASN A O 1
ATOM 771 N N . VAL A 1 100 ? -9.740 -0.325 12.978 1.00 94.38 100 VAL A N 1
ATOM 772 C CA . VAL A 1 100 ? -9.137 0.819 12.291 1.00 94.38 100 VAL A CA 1
ATOM 773 C C . VAL A 1 100 ? -10.193 1.632 11.566 1.00 94.38 100 VAL A C 1
ATOM 775 O O . VAL A 1 100 ? -10.930 1.119 10.731 1.00 94.38 100 VAL A O 1
ATOM 778 N N . TYR A 1 101 ? -10.212 2.929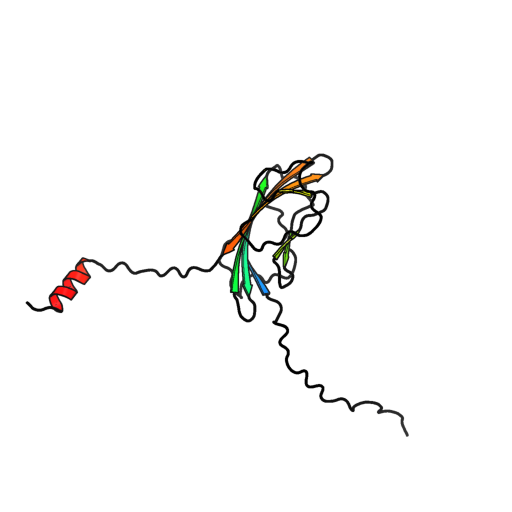 11.836 1.00 95.94 101 TYR A N 1
ATOM 779 C CA . TYR A 1 101 ? -10.994 3.903 11.087 1.00 95.94 101 TYR A CA 1
ATOM 780 C C . TYR A 1 101 ? -10.107 4.576 10.050 1.00 95.94 101 TYR A C 1
ATOM 782 O O . TYR A 1 101 ? -8.967 4.930 10.356 1.00 95.94 101 TYR A O 1
ATOM 790 N N . TYR A 1 102 ? -10.605 4.791 8.837 1.00 96.62 102 TYR A N 1
ATOM 791 C CA . TYR A 1 102 ? -9.793 5.379 7.776 1.00 96.62 102 TYR A CA 1
ATOM 792 C C . TYR A 1 102 ? -10.557 6.364 6.898 1.00 96.62 102 TYR A C 1
ATOM 794 O O . TYR A 1 102 ? -11.787 6.428 6.875 1.00 96.62 102 TYR A O 1
ATOM 802 N N . THR A 1 103 ? -9.783 7.151 6.161 1.00 97.00 103 THR A N 1
ATOM 803 C CA . THR A 1 103 ? -10.253 8.082 5.140 1.00 97.00 103 THR A CA 1
ATOM 804 C C . THR A 1 103 ? -9.309 8.042 3.943 1.00 97.00 103 THR A C 1
ATOM 806 O O . THR A 1 103 ? -8.094 7.892 4.082 1.00 97.00 103 THR A O 1
ATOM 809 N N . VAL A 1 104 ? -9.870 8.211 2.746 1.00 95.00 104 VAL A N 1
ATOM 810 C CA . VAL A 1 104 ? -9.111 8.307 1.481 1.00 95.00 104 VAL A CA 1
ATOM 811 C C . VAL A 1 104 ? -9.118 9.719 0.886 1.00 95.00 104 VAL A C 1
ATOM 813 O O . VAL A 1 104 ? -8.371 10.026 -0.035 1.00 95.00 104 VAL A O 1
ATOM 816 N N . ASN A 1 105 ? -9.951 10.607 1.433 1.00 85.81 105 ASN A N 1
ATOM 817 C CA . ASN A 1 105 ? -10.136 11.991 0.985 1.00 85.81 105 ASN A CA 1
ATOM 818 C C . ASN A 1 105 ? -9.133 12.977 1.617 1.00 85.81 105 ASN A C 1
ATOM 820 O O . ASN A 1 105 ? -9.319 14.188 1.539 1.00 85.81 105 ASN A O 1
ATOM 824 N N . GLY A 1 106 ? -8.109 12.474 2.312 1.00 83.62 106 GLY A N 1
ATOM 825 C CA . GLY A 1 106 ? -7.089 13.291 2.967 1.00 83.62 106 GLY A CA 1
ATOM 826 C C . GLY A 1 106 ? -7.505 13.958 4.286 1.00 83.62 106 GLY A C 1
ATOM 827 O O . GLY A 1 106 ? -6.647 14.572 4.928 1.00 83.62 106 GLY A O 1
ATOM 828 N N . LYS A 1 107 ? -8.754 13.829 4.754 1.00 92.12 107 LYS A N 1
ATOM 829 C CA . LYS A 1 107 ? -9.164 14.322 6.088 1.00 92.12 107 LYS A CA 1
ATOM 830 C C . LYS A 1 107 ? -8.663 13.393 7.193 1.00 92.12 107 LYS A C 1
ATOM 832 O O . LYS A 1 107 ? -8.486 12.210 6.947 1.00 92.12 107 LYS A O 1
ATOM 837 N N . MET A 1 108 ? -8.411 13.898 8.402 1.00 91.44 108 MET A N 1
ATOM 838 C CA . MET A 1 108 ? -8.023 13.025 9.519 1.00 91.44 108 MET A CA 1
ATOM 839 C C . MET A 1 108 ? -9.230 12.172 9.956 1.00 91.44 108 MET A C 1
ATOM 841 O O . MET A 1 108 ? -10.302 12.746 10.160 1.00 91.44 108 MET A O 1
ATOM 845 N N . PRO A 1 109 ? -9.095 10.839 10.085 1.00 95.19 109 PRO A N 1
ATOM 846 C CA . PRO A 1 109 ? -10.186 9.992 10.548 1.00 95.19 109 PRO A CA 1
ATOM 847 C C . PRO A 1 109 ? -10.546 10.258 12.013 1.00 95.19 109 PRO A C 1
ATOM 849 O O . PRO A 1 109 ? -9.710 10.616 12.843 1.00 95.19 109 PRO A O 1
ATOM 852 N N . THR A 1 110 ? -11.813 10.020 12.325 1.00 94.19 110 THR A N 1
ATOM 853 C CA . THR A 1 110 ? -12.392 9.994 13.672 1.00 94.19 110 THR A CA 1
ATOM 854 C C . THR A 1 110 ? -13.038 8.628 13.917 1.00 94.19 110 THR A C 1
ATOM 856 O O . THR A 1 110 ? -13.156 7.817 13.003 1.00 94.19 110 THR A O 1
ATOM 859 N N . ASN A 1 111 ? -13.536 8.383 15.128 1.00 92.00 111 ASN A N 1
ATOM 860 C CA . ASN A 1 111 ? -14.346 7.200 15.460 1.00 92.00 111 ASN A CA 1
ATOM 861 C C . ASN A 1 111 ? -15.705 7.135 14.729 1.00 92.00 111 ASN A C 1
ATOM 863 O O . ASN A 1 111 ? -16.448 6.181 14.916 1.00 92.00 111 ASN A O 1
ATOM 867 N N . LYS A 1 112 ? -16.045 8.149 13.924 1.00 93.12 112 LYS A N 1
ATOM 868 C CA . LYS A 1 112 ? -17.218 8.164 13.034 1.00 93.12 112 LYS A CA 1
ATOM 869 C C . LYS A 1 112 ? -16.846 7.969 11.559 1.00 93.12 112 LYS A C 1
ATOM 871 O O . LYS A 1 112 ? -17.711 8.060 10.696 1.00 93.12 112 LYS A O 1
ATOM 876 N N . SER A 1 113 ? -15.558 7.809 11.252 1.00 96.88 113 SER A N 1
ATOM 877 C CA . SER A 1 113 ? -15.099 7.545 9.883 1.00 96.88 113 SER A CA 1
ATOM 878 C C . SER A 1 113 ? -15.398 6.102 9.478 1.00 96.88 113 SER A C 1
ATOM 880 O O . SER A 1 113 ? -15.894 5.314 10.278 1.00 96.88 113 SER A O 1
ATOM 882 N N . THR A 1 114 ? -15.108 5.749 8.230 1.00 96.12 114 THR A N 1
ATOM 883 C CA . THR A 1 114 ? -15.330 4.392 7.731 1.00 96.12 114 THR A CA 1
ATOM 884 C C . THR A 1 114 ? -14.480 3.395 8.514 1.00 96.12 114 THR A C 1
ATOM 886 O O . THR A 1 114 ? -13.264 3.570 8.627 1.00 96.12 114 THR A O 1
ATOM 889 N N . LEU A 1 115 ? -15.122 2.359 9.055 1.00 96.62 115 LEU A N 1
ATOM 890 C CA . LEU A 1 115 ? -14.437 1.231 9.676 1.00 96.62 115 LEU A CA 1
ATOM 891 C C . LEU A 1 115 ? -13.811 0.359 8.582 1.00 96.62 115 LEU A C 1
ATOM 893 O O . LEU A 1 115 ? -14.450 0.052 7.577 1.00 96.62 115 LEU A O 1
ATOM 897 N N . TYR A 1 116 ? -12.558 -0.030 8.774 1.00 96.19 116 TYR A N 1
ATOM 898 C CA . TYR A 1 116 ? -11.872 -0.964 7.897 1.00 96.19 116 TYR A CA 1
ATOM 899 C C . TYR A 1 116 ? -12.472 -2.367 8.034 1.00 96.19 116 TYR A C 1
ATOM 901 O O . TYR A 1 116 ? -12.480 -2.938 9.122 1.00 96.19 116 TYR A O 1
ATOM 909 N N . THR A 1 117 ? -12.940 -2.920 6.916 1.00 96.25 117 THR A N 1
ATOM 910 C CA . THR A 1 117 ? -13.525 -4.270 6.838 1.00 96.25 117 THR A CA 1
ATOM 911 C C . THR A 1 117 ? -12.865 -5.152 5.780 1.00 96.25 117 THR A C 1
ATOM 913 O O . THR A 1 117 ? -12.989 -6.371 5.836 1.00 96.25 117 THR A O 1
ATOM 916 N N . SER A 1 118 ? -12.143 -4.566 4.822 1.00 95.56 118 SER A N 1
ATOM 917 C CA . SER A 1 118 ? -11.502 -5.291 3.723 1.00 95.56 118 SER A CA 1
ATOM 918 C C . SER A 1 118 ? -10.236 -4.579 3.237 1.00 95.56 118 SER A C 1
ATOM 920 O O . SER A 1 118 ? -10.203 -3.345 3.277 1.00 95.56 118 SER A O 1
ATOM 922 N N . PRO A 1 119 ? -9.236 -5.311 2.704 1.00 97.12 119 PRO A N 1
ATOM 923 C CA . PRO A 1 119 ? -8.015 -4.729 2.146 1.00 97.12 119 PRO A CA 1
ATOM 924 C C . PRO A 1 119 ? -8.269 -3.593 1.152 1.00 97.12 119 PRO A C 1
ATOM 926 O O . PRO A 1 119 ? -9.177 -3.663 0.323 1.00 97.12 119 PRO A O 1
ATOM 929 N N . ILE A 1 120 ? -7.436 -2.552 1.210 1.00 96.44 120 ILE A N 1
ATOM 930 C CA . ILE A 1 120 ? -7.520 -1.406 0.299 1.00 96.44 120 ILE A CA 1
ATOM 931 C C . ILE A 1 120 ? -6.539 -1.619 -0.849 1.00 96.44 120 ILE A C 1
ATOM 933 O O . ILE A 1 120 ? -5.328 -1.638 -0.636 1.00 96.44 120 ILE A O 1
ATOM 937 N N . ILE A 1 121 ? -7.053 -1.736 -2.071 1.00 96.88 121 ILE A N 1
ATOM 938 C CA . ILE A 1 121 ? -6.227 -1.895 -3.271 1.00 96.88 121 ILE A CA 1
ATOM 939 C C . ILE A 1 121 ? -5.496 -0.579 -3.578 1.00 96.88 121 ILE A C 1
ATOM 941 O O . ILE A 1 121 ? -6.103 0.490 -3.629 1.00 96.88 121 ILE A O 1
ATOM 945 N N . LEU A 1 122 ? -4.184 -0.670 -3.791 1.00 96.12 122 LEU A N 1
ATOM 946 C CA . LEU A 1 122 ? -3.293 0.434 -4.137 1.00 96.12 122 LEU A CA 1
ATOM 947 C C . LEU A 1 122 ? -3.018 0.429 -5.650 1.00 96.12 122 LEU A C 1
ATOM 949 O O . LEU A 1 122 ? -1.931 0.071 -6.097 1.00 96.12 122 LEU A O 1
ATOM 953 N N . ASP A 1 123 ? -4.005 0.809 -6.456 1.00 93.94 123 ASP A N 1
ATOM 954 C CA . ASP A 1 123 ? -3.930 0.808 -7.929 1.00 93.94 123 ASP A CA 1
ATOM 955 C C . ASP A 1 123 ? -3.653 2.194 -8.538 1.00 93.94 123 ASP A C 1
ATOM 957 O O . ASP A 1 123 ? -3.177 2.313 -9.669 1.00 93.94 123 ASP A O 1
ATOM 961 N N .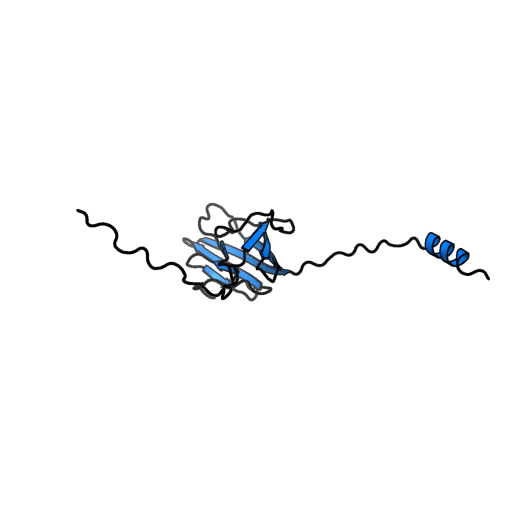 LYS A 1 124 ? -3.909 3.258 -7.775 1.00 94.62 124 LYS A N 1
ATOM 962 C CA . LYS A 1 124 ? -3.791 4.653 -8.214 1.00 94.62 124 LYS A CA 1
ATOM 963 C C . LYS A 1 124 ? -3.135 5.541 -7.166 1.00 94.62 124 LYS A C 1
ATOM 965 O O . LYS A 1 124 ? -2.804 5.104 -6.063 1.00 94.62 124 LYS A O 1
ATOM 970 N N . ASN A 1 125 ? -2.952 6.811 -7.523 1.00 95.69 125 ASN A N 1
ATOM 971 C CA . ASN A 1 125 ? -2.554 7.836 -6.566 1.00 95.69 125 ASN A CA 1
ATOM 972 C C . ASN A 1 125 ? -3.612 7.950 -5.471 1.00 95.69 125 ASN A C 1
ATOM 974 O O . ASN A 1 125 ? -4.754 8.316 -5.750 1.00 95.69 125 ASN A O 1
ATOM 978 N N . MET A 1 126 ? -3.236 7.647 -4.232 1.00 95.12 126 MET A N 1
ATOM 979 C CA . MET A 1 126 ? -4.153 7.768 -3.105 1.00 95.12 126 MET A CA 1
ATOM 980 C C . MET A 1 126 ? -3.425 8.026 -1.795 1.00 95.12 126 MET A C 1
ATOM 982 O O . MET A 1 126 ? -2.269 7.642 -1.606 1.00 95.12 126 MET A O 1
ATOM 986 N N . ILE A 1 127 ? -4.132 8.690 -0.886 1.00 96.38 127 ILE A N 1
ATOM 987 C CA . ILE A 1 127 ? -3.664 8.996 0.459 1.00 96.38 127 ILE A CA 1
ATOM 988 C C . ILE A 1 127 ? -4.663 8.380 1.425 1.00 96.38 127 ILE A C 1
ATOM 990 O O . ILE A 1 127 ? -5.800 8.834 1.512 1.00 96.38 127 ILE A O 1
ATOM 994 N N . VAL A 1 128 ? -4.226 7.365 2.157 1.00 96.56 128 VAL A N 1
ATOM 995 C CA . VAL A 1 128 ? -5.007 6.729 3.212 1.00 96.56 128 VAL A CA 1
ATOM 996 C C . VAL A 1 128 ? -4.528 7.272 4.547 1.00 96.56 128 VAL A C 1
ATOM 998 O O . VAL A 1 128 ? -3.367 7.085 4.915 1.00 96.56 128 VAL A O 1
ATOM 1001 N N . LYS A 1 129 ? -5.405 7.953 5.280 1.00 95.94 129 LYS A N 1
ATOM 1002 C CA . LYS A 1 129 ? -5.160 8.295 6.685 1.00 95.94 129 LYS A CA 1
ATOM 1003 C C . LYS A 1 129 ? -5.923 7.315 7.555 1.00 95.94 129 LYS A C 1
ATOM 1005 O O . LYS A 1 129 ? -7.064 6.99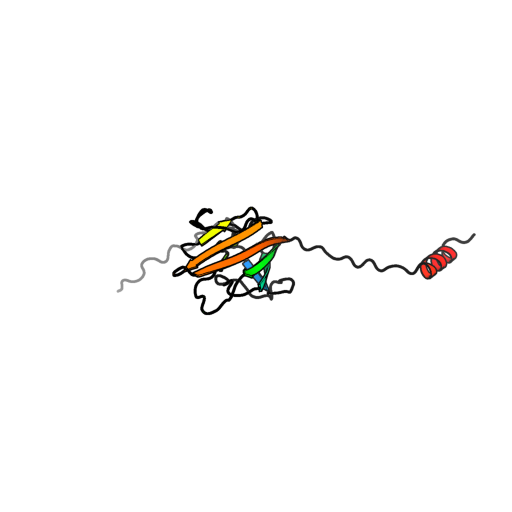0 7.241 1.00 95.94 129 LYS A O 1
ATOM 1010 N N . TYR A 1 130 ? -5.302 6.852 8.632 1.00 95.00 130 TYR A N 1
ATOM 1011 C CA . TYR A 1 130 ? -5.896 5.857 9.518 1.00 95.00 130 TYR A CA 1
ATOM 1012 C C . TYR A 1 130 ? -5.816 6.279 10.987 1.00 95.00 130 TYR A C 1
ATOM 1014 O O . TYR A 1 130 ? -4.925 7.034 11.381 1.00 95.00 130 TYR A O 1
ATOM 1022 N N . LEU A 1 131 ? -6.756 5.770 11.780 1.00 93.38 131 LEU A N 1
ATOM 1023 C CA . LEU A 1 131 ? -6.859 5.899 13.227 1.00 93.38 131 LEU A CA 1
ATOM 1024 C C . LEU A 1 131 ? -7.072 4.505 13.819 1.00 93.38 131 LEU A C 1
ATOM 1026 O O . LEU A 1 131 ? -8.067 3.851 13.518 1.00 93.38 131 LEU A O 1
ATOM 1030 N N . ILE A 1 132 ? -6.162 4.082 14.687 1.00 90.56 132 ILE A N 1
ATOM 1031 C CA . ILE A 1 132 ? -6.284 2.861 15.487 1.00 90.56 132 ILE A CA 1
ATOM 1032 C C . ILE A 1 132 ? -6.575 3.274 16.924 1.00 90.56 132 ILE A C 1
ATOM 1034 O O . ILE A 1 132 ? -5.909 4.173 17.445 1.00 90.56 132 ILE A O 1
ATOM 1038 N N . VAL A 1 133 ? -7.545 2.627 17.563 1.00 85.81 133 VAL A N 1
ATOM 1039 C CA . VAL A 1 133 ? -7.877 2.870 18.971 1.00 85.81 133 VAL A CA 1
ATOM 1040 C C . VAL A 1 133 ? -7.607 1.597 19.765 1.00 85.81 133 VAL A C 1
ATOM 1042 O O . VAL A 1 133 ? -8.280 0.594 19.560 1.00 85.81 133 VAL A O 1
ATOM 1045 N N . VAL A 1 134 ? -6.626 1.639 20.669 1.00 85.06 134 VAL A N 1
ATOM 1046 C CA . VAL A 1 134 ? -6.263 0.511 21.545 1.00 85.06 134 VAL A CA 1
ATOM 1047 C C . VAL A 1 134 ? -6.329 0.989 22.987 1.00 85.06 134 VAL A C 1
ATOM 1049 O O . VAL A 1 134 ? -5.598 1.907 23.355 1.00 85.06 134 VAL A O 1
ATOM 1052 N N . ASN A 1 135 ? -7.214 0.404 23.799 1.00 85.25 135 ASN A N 1
ATOM 1053 C CA . ASN A 1 135 ? -7.405 0.772 25.211 1.00 85.25 135 ASN A CA 1
ATOM 1054 C C . ASN A 1 135 ? -7.541 2.296 25.426 1.00 85.25 135 ASN A C 1
ATOM 1056 O O . ASN A 1 135 ? -6.904 2.877 26.298 1.00 85.25 135 ASN A O 1
ATOM 1060 N N . GLY A 1 136 ? -8.302 2.975 24.558 1.00 81.31 136 GLY A N 1
ATOM 1061 C CA . GLY A 1 136 ? -8.485 4.434 24.591 1.00 81.31 136 GLY A CA 1
ATOM 1062 C C . GLY A 1 136 ? -7.334 5.259 23.997 1.00 81.31 136 GLY A C 1
ATOM 1063 O O . GLY A 1 136 ? -7.524 6.441 23.703 1.00 81.31 136 GLY A O 1
ATOM 1064 N N . THR A 1 137 ? -6.174 4.654 23.731 1.00 84.62 137 THR A N 1
ATOM 1065 C CA . THR A 1 137 ? -5.043 5.328 23.082 1.00 84.62 137 THR A CA 1
ATOM 1066 C C . THR A 1 137 ? -5.251 5.376 21.573 1.00 84.62 137 THR A C 1
ATOM 1068 O O . THR A 1 137 ? -5.540 4.362 20.936 1.00 84.62 137 THR A O 1
ATOM 1071 N N . LYS A 1 138 ? -5.105 6.571 20.994 1.00 86.94 138 LYS A N 1
ATOM 1072 C CA . LYS A 1 138 ? -5.293 6.830 19.563 1.00 86.94 138 LYS A CA 1
ATOM 1073 C C . LYS A 1 138 ? -3.950 6.868 18.844 1.00 86.94 138 LYS A C 1
ATOM 1075 O O . LYS A 1 138 ? -3.098 7.692 19.166 1.00 86.94 138 LYS A O 1
ATOM 1080 N N . TYR A 1 139 ? -3.804 6.040 17.818 1.00 87.25 139 TYR A N 1
ATOM 1081 C CA . TYR A 1 139 ? -2.653 6.049 16.918 1.00 87.25 139 TYR A CA 1
ATOM 1082 C C . TYR A 1 139 ? -3.095 6.469 15.534 1.00 87.25 139 TYR A C 1
ATOM 1084 O O . TYR A 1 139 ? -4.077 5.946 15.012 1.00 87.25 139 TYR A O 1
ATOM 1092 N N . THR A 1 140 ? -2.355 7.385 14.925 1.00 91.75 140 THR A N 1
ATOM 1093 C CA . THR A 1 140 ? -2.663 7.855 13.578 1.00 91.75 140 THR A CA 1
ATOM 1094 C C . THR A 1 140 ? -1.473 7.664 12.659 1.00 91.75 140 THR A C 1
ATOM 1096 O O . THR A 1 140 ? -0.319 7.604 13.089 1.00 91.75 140 THR A O 1
ATOM 1099 N N . GLY A 1 141 ? -1.759 7.536 11.375 1.00 93.12 141 GLY A N 1
ATOM 1100 C CA . GLY A 1 141 ? -0.722 7.500 10.366 1.00 93.12 141 GLY A CA 1
ATOM 1101 C C . GLY A 1 141 ? -1.280 7.752 8.983 1.00 93.12 141 GLY A C 1
ATOM 1102 O O . GLY A 1 141 ? -2.494 7.805 8.761 1.00 93.12 141 GLY A O 1
ATOM 1103 N N . ILE A 1 142 ? -0.356 7.944 8.055 1.00 95.38 142 ILE A N 1
ATOM 1104 C CA . ILE A 1 142 ? -0.638 8.298 6.675 1.00 95.38 142 ILE A CA 1
ATOM 1105 C C . ILE A 1 142 ? 0.117 7.322 5.784 1.00 95.38 142 ILE A C 1
ATOM 1107 O O . ILE A 1 142 ? 1.324 7.146 5.933 1.00 95.38 142 ILE A O 1
ATOM 1111 N N . VAL A 1 143 ? -0.591 6.714 4.839 1.00 96.44 143 VAL A N 1
ATOM 1112 C CA . VAL A 1 143 ? -0.020 5.921 3.751 1.00 96.44 143 VAL A CA 1
ATOM 1113 C C . VAL A 1 143 ? -0.316 6.640 2.442 1.00 96.44 143 VAL A C 1
ATOM 1115 O O . VAL A 1 143 ? -1.473 6.874 2.103 1.00 96.44 143 VAL A O 1
ATOM 1118 N N . LYS A 1 144 ? 0.726 7.013 1.702 1.00 96.44 144 LYS A N 1
ATOM 1119 C CA . LYS A 1 144 ? 0.616 7.624 0.371 1.00 96.44 144 LYS A CA 1
ATOM 1120 C C . LYS A 1 144 ? 1.109 6.620 -0.656 1.00 96.44 144 LYS A C 1
ATOM 1122 O O . LYS A 1 144 ? 2.234 6.140 -0.532 1.00 96.44 144 LYS A O 1
ATOM 1127 N N . HIS A 1 145 ? 0.292 6.334 -1.658 1.00 96.75 145 HIS A N 1
ATOM 1128 C CA . HIS A 1 145 ? 0.658 5.492 -2.787 1.00 96.75 145 HIS A CA 1
ATOM 1129 C C . HIS A 1 145 ? 0.770 6.328 -4.062 1.00 96.75 145 HIS A C 1
ATOM 1131 O O . HIS A 1 145 ? -0.087 7.169 -4.339 1.00 96.75 145 HIS A O 1
ATOM 1137 N N . THR A 1 146 ? 1.834 6.096 -4.828 1.00 96.50 146 THR A N 1
ATOM 1138 C CA . THR A 1 146 ? 2.130 6.807 -6.074 1.00 96.50 146 THR A CA 1
ATOM 1139 C C . THR A 1 146 ? 2.671 5.826 -7.117 1.00 96.50 146 THR A C 1
ATOM 1141 O O . THR A 1 146 ? 3.874 5.538 -7.110 1.00 96.50 146 THR A O 1
ATOM 1144 N N . PRO A 1 147 ? 1.824 5.303 -8.025 1.00 93.38 147 PRO A N 1
ATOM 1145 C CA . PRO A 1 147 ? 2.290 4.571 -9.199 1.00 93.38 147 PRO A CA 1
ATOM 1146 C C . PRO A 1 147 ? 3.217 5.450 -10.039 1.00 93.38 147 PRO A C 1
ATOM 1148 O O . PRO A 1 147 ? 2.962 6.640 -10.232 1.00 93.38 147 PRO A O 1
ATOM 1151 N N . CYS A 1 148 ? 4.299 4.873 -10.544 1.00 84.81 148 CYS A N 1
ATOM 1152 C CA . CYS A 1 148 ? 5.336 5.584 -11.277 1.00 84.81 148 CYS A CA 1
ATOM 1153 C C . CYS A 1 148 ? 5.665 4.861 -12.586 1.00 84.81 148 CYS A C 1
ATOM 1155 O O . CYS A 1 148 ? 5.650 3.634 -12.672 1.00 84.81 148 CYS A O 1
ATOM 1157 N N . LYS A 1 149 ? 6.037 5.635 -13.606 1.00 76.06 149 LYS A N 1
ATOM 1158 C CA . LYS A 1 149 ? 6.719 5.128 -14.802 1.00 76.06 149 LYS A CA 1
ATOM 1159 C C . LYS A 1 149 ? 8.171 5.588 -14.742 1.00 76.06 149 LYS A C 1
ATOM 1161 O O . LYS A 1 149 ? 8.432 6.723 -14.340 1.00 76.06 149 LYS A O 1
ATOM 1166 N N . LEU A 1 150 ? 9.120 4.733 -15.124 1.00 67.56 150 LEU A N 1
ATOM 1167 C CA . LEU A 1 150 ? 10.506 5.175 -15.258 1.00 67.56 150 LEU A CA 1
ATOM 1168 C C . LEU A 1 150 ? 10.602 6.189 -16.397 1.00 67.56 150 LEU A C 1
ATOM 1170 O O . LEU A 1 150 ? 10.297 5.881 -17.546 1.00 67.56 150 LEU A O 1
ATOM 1174 N N . VAL A 1 151 ? 11.062 7.393 -16.071 1.00 66.62 151 VAL A N 1
ATOM 1175 C CA . VAL A 1 151 ? 11.437 8.391 -17.070 1.00 66.62 151 VAL A CA 1
ATOM 1176 C C . VAL A 1 151 ? 12.925 8.209 -17.342 1.00 66.62 151 VAL A C 1
ATOM 1178 O O . VAL A 1 151 ? 13.747 8.412 -16.445 1.00 66.62 151 VAL A O 1
ATOM 1181 N N . LYS A 1 152 ? 13.292 7.828 -18.572 1.00 61.66 152 LYS A N 1
ATOM 1182 C CA . LYS A 1 152 ? 14.694 7.884 -19.006 1.00 61.66 152 LYS A CA 1
ATOM 1183 C C . LYS A 1 152 ? 15.123 9.351 -18.950 1.00 61.66 152 LYS A C 1
ATOM 1185 O O . LYS A 1 152 ? 14.678 10.154 -19.765 1.00 61.66 152 LYS A O 1
ATOM 1190 N N . LYS A 1 153 ? 15.968 9.725 -17.986 1.00 54.56 153 LYS A N 1
ATOM 1191 C CA . LYS A 1 153 ? 16.633 11.031 -18.027 1.00 54.56 153 LYS A CA 1
ATOM 1192 C C . LYS A 1 153 ? 17.647 10.992 -19.165 1.00 54.56 153 LYS A C 1
ATOM 1194 O O . LYS A 1 153 ? 18.743 10.469 -18.994 1.00 54.56 153 LYS A O 1
ATOM 1199 N N . VAL A 1 154 ? 17.276 11.523 -20.326 1.00 57.12 154 VAL A N 1
ATOM 1200 C CA . VAL A 1 154 ? 18.242 11.815 -21.386 1.00 57.12 154 VAL A CA 1
ATOM 1201 C C . VAL A 1 154 ? 19.081 12.990 -20.894 1.00 57.12 154 VAL A C 1
ATOM 1203 O O . VAL A 1 154 ? 18.572 14.099 -20.745 1.00 57.12 154 VAL A O 1
ATOM 1206 N N . GLN A 1 155 ? 20.357 12.758 -20.587 1.00 59.62 155 GLN A N 1
ATOM 1207 C CA . GLN A 1 155 ? 21.284 13.867 -20.391 1.00 59.62 155 GLN A CA 1
ATOM 1208 C C . GLN A 1 155 ? 21.596 14.466 -21.763 1.00 59.62 155 GLN A C 1
ATOM 1210 O O . GLN A 1 155 ? 22.447 13.963 -22.491 1.00 59.62 155 GLN A O 1
ATOM 1215 N N . ALA A 1 156 ? 20.886 15.528 -22.142 1.00 60.38 156 ALA A N 1
ATOM 1216 C CA . ALA A 1 156 ? 21.282 16.326 -23.291 1.00 60.38 156 ALA A CA 1
ATOM 1217 C C . ALA A 1 1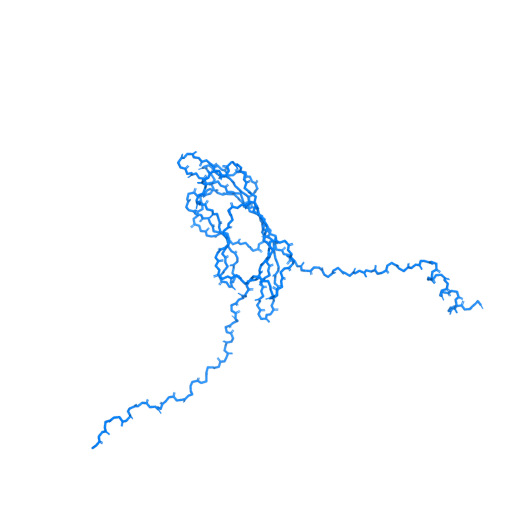56 ? 22.605 17.024 -22.946 1.00 60.38 156 ALA A C 1
ATOM 1219 O O . ALA A 1 156 ? 22.659 17.882 -22.060 1.00 60.38 156 ALA A O 1
ATOM 1220 N N . ARG A 1 157 ? 23.695 16.637 -23.615 1.00 66.31 157 ARG A N 1
ATOM 1221 C CA . ARG A 1 157 ? 24.984 17.317 -23.474 1.00 66.31 157 ARG A CA 1
ATOM 1222 C C . ARG A 1 157 ? 24.829 18.718 -24.064 1.00 66.31 157 ARG A C 1
ATOM 1224 O O . ARG A 1 157 ? 24.622 18.866 -25.264 1.00 66.31 157 ARG A O 1
ATOM 1231 N N . LYS A 1 158 ? 24.897 19.751 -23.221 1.00 69.75 158 LYS A N 1
ATOM 1232 C CA . LYS A 1 158 ? 24.838 21.146 -23.672 1.00 69.75 158 LYS A CA 1
ATOM 1233 C C . LYS A 1 158 ? 26.075 21.410 -24.537 1.00 69.75 158 LYS A C 1
ATOM 1235 O O . LYS A 1 158 ? 27.193 21.419 -24.025 1.00 69.75 158 LYS A O 1
ATOM 1240 N N . MET A 1 159 ? 25.892 21.543 -25.850 1.00 70.69 159 MET A N 1
ATOM 1241 C CA . MET A 1 159 ? 27.002 21.809 -26.767 1.00 70.69 159 MET A CA 1
ATOM 1242 C C . MET A 1 159 ? 27.527 23.229 -26.545 1.00 70.69 159 MET A C 1
ATOM 1244 O O . MET A 1 159 ? 26.754 24.174 -26.376 1.00 70.69 159 MET A O 1
ATOM 1248 N N . ASN A 1 160 ? 28.851 23.383 -26.523 1.00 82.06 160 ASN A N 1
ATOM 1249 C CA . ASN A 1 160 ? 29.480 24.685 -26.342 1.00 82.06 160 ASN A CA 1
ATOM 1250 C C . ASN A 1 160 ? 29.215 25.561 -27.573 1.00 82.06 160 ASN A C 1
ATOM 1252 O O . ASN A 1 160 ? 29.640 25.240 -28.681 1.00 82.06 160 ASN A O 1
ATOM 1256 N N . HIS A 1 161 ? 28.561 26.702 -27.362 1.00 79.50 161 HIS A N 1
ATOM 1257 C CA . HIS A 1 161 ? 28.170 27.619 -28.429 1.00 79.50 161 HIS A CA 1
ATOM 1258 C C . HIS A 1 161 ? 29.367 28.190 -29.214 1.00 79.50 161 HIS A C 1
ATOM 1260 O O . HIS A 1 161 ? 29.205 28.559 -30.379 1.00 79.50 161 HIS A O 1
ATOM 1266 N N . LYS A 1 162 ? 30.564 28.254 -28.605 1.00 82.38 162 LYS A N 1
ATOM 1267 C CA . LYS A 1 162 ? 31.807 28.635 -29.300 1.00 82.38 162 LYS A CA 1
ATOM 1268 C C . LYS A 1 162 ? 32.269 27.545 -30.265 1.00 82.38 162 LYS A C 1
ATOM 1270 O O . LYS A 1 162 ? 32.580 27.860 -31.406 1.00 82.38 162 LYS A O 1
ATOM 1275 N N . TRP A 1 163 ? 32.244 26.285 -29.826 1.00 80.19 163 TRP A N 1
ATOM 1276 C CA . TRP A 1 163 ? 32.597 25.134 -30.660 1.00 80.19 163 TRP A CA 1
ATOM 1277 C C . TRP A 1 163 ? 31.638 24.999 -31.850 1.00 80.19 163 TRP A C 1
ATOM 1279 O O . TRP A 1 163 ? 32.081 24.904 -32.986 1.00 80.19 163 TRP A O 1
ATOM 1289 N N . VAL A 1 164 ? 30.326 25.136 -31.618 1.00 82.38 164 VAL A N 1
ATOM 1290 C CA . VAL A 1 164 ? 29.316 25.093 -32.694 1.00 82.38 164 VAL A CA 1
ATOM 1291 C C . VAL A 1 164 ? 29.538 26.211 -33.727 1.00 82.38 164 VAL A C 1
ATOM 1293 O O . VAL A 1 164 ? 29.509 25.956 -34.925 1.00 82.38 164 VAL A O 1
ATOM 1296 N N . LYS A 1 165 ? 29.823 27.446 -33.286 1.00 82.75 165 LYS A N 1
ATOM 1297 C CA . LYS A 1 165 ? 30.122 28.575 -34.192 1.00 82.75 165 LYS A CA 1
ATOM 1298 C C . LYS A 1 165 ? 31.443 28.426 -34.954 1.00 82.75 165 LYS A C 1
ATOM 1300 O O . LYS A 1 165 ? 31.624 29.091 -35.972 1.00 82.75 165 LYS A O 1
ATOM 1305 N N . GLN A 1 166 ? 32.390 27.654 -34.428 1.00 80.88 166 GLN A N 1
ATOM 1306 C CA . GLN A 1 166 ? 33.641 27.357 -35.119 1.00 80.88 166 GLN A CA 1
ATOM 1307 C C . GLN A 1 166 ? 33.396 26.334 -36.229 1.00 80.88 166 GLN A C 1
ATOM 1309 O O . GLN A 1 166 ? 33.694 26.622 -37.381 1.00 80.88 166 GLN A O 1
ATOM 1314 N N . VAL A 1 167 ? 32.726 25.226 -35.908 1.00 80.25 167 VAL A N 1
ATOM 1315 C CA . VAL A 1 167 ? 32.382 24.179 -36.882 1.00 80.25 167 VAL A CA 1
ATOM 1316 C C . VAL A 1 167 ? 31.525 24.726 -38.032 1.00 80.25 167 VAL A C 1
ATOM 1318 O O . VAL A 1 167 ? 31.786 24.424 -39.189 1.00 80.25 167 VAL A O 1
ATOM 1321 N N . ILE A 1 168 ? 30.540 25.590 -37.753 1.00 82.06 168 ILE A N 1
ATOM 1322 C CA . ILE A 1 168 ? 29.706 26.198 -38.811 1.00 82.06 168 ILE A CA 1
ATOM 1323 C C . ILE A 1 168 ? 30.538 27.060 -39.775 1.00 82.06 168 ILE A C 1
ATOM 1325 O O . ILE A 1 168 ? 30.272 27.055 -40.972 1.00 82.06 168 ILE A O 1
ATOM 1329 N N . ARG A 1 169 ? 31.556 27.773 -39.272 1.00 79.69 169 ARG A N 1
ATOM 1330 C CA . ARG A 1 169 ? 32.461 28.579 -40.109 1.00 79.69 169 ARG A CA 1
ATOM 1331 C C . ARG A 1 169 ? 33.355 27.729 -41.009 1.00 79.69 169 ARG A C 1
ATOM 1333 O O . ARG A 1 169 ? 33.748 28.20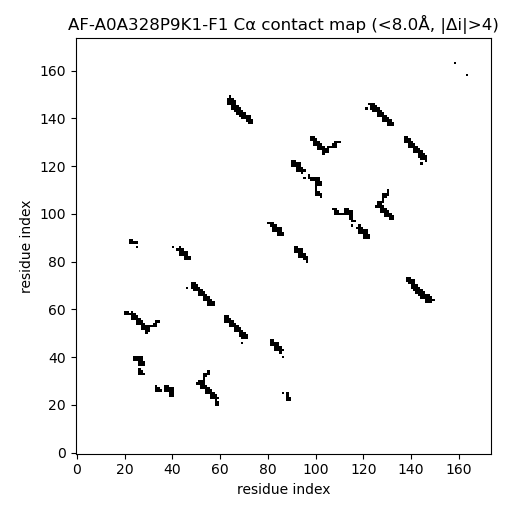1 -42.064 1.00 79.69 169 ARG A O 1
ATOM 1340 N N . GLU A 1 170 ? 33.685 26.514 -40.583 1.00 80.88 170 GLU A N 1
ATOM 1341 C CA . GLU A 1 170 ? 34.529 25.587 -41.346 1.00 80.88 170 GLU A CA 1
ATOM 1342 C C . GLU A 1 170 ? 33.733 24.830 -42.424 1.00 80.88 170 GLU A C 1
ATOM 1344 O O . GLU A 1 170 ? 34.286 24.484 -43.462 1.00 80.88 170 GLU A O 1
ATOM 1349 N N . LEU A 1 171 ? 32.435 24.588 -42.203 1.00 80.00 171 LEU A N 1
ATOM 1350 C CA . LEU A 1 171 ? 31.588 23.797 -43.108 1.00 80.00 171 LEU A CA 1
ATOM 1351 C C . LEU A 1 171 ? 30.876 24.611 -44.195 1.00 80.00 171 LEU A C 1
ATOM 1353 O O . LEU A 1 171 ? 30.435 24.034 -45.186 1.00 80.00 171 LEU A O 1
ATOM 1357 N N . VAL A 1 172 ? 30.738 25.925 -44.014 1.00 77.06 172 VAL A N 1
ATOM 1358 C CA . VAL A 1 172 ? 30.134 26.821 -45.008 1.00 77.06 172 VAL A CA 1
ATOM 1359 C C . VAL A 1 172 ? 31.179 27.864 -45.405 1.00 77.06 172 VAL A C 1
ATOM 1361 O O . VAL A 1 172 ? 31.256 28.912 -44.758 1.00 77.06 172 VAL A O 1
ATOM 1364 N N . PRO A 1 173 ? 32.029 27.580 -46.410 1.00 64.81 173 PRO A N 1
ATOM 1365 C CA . PRO A 1 173 ? 32.884 28.610 -46.982 1.00 64.81 173 PRO A CA 1
ATOM 1366 C C . PRO A 1 173 ? 32.006 29.685 -47.639 1.00 64.81 173 PRO A C 1
ATOM 1368 O O . PRO A 1 173 ? 30.961 29.370 -48.211 1.00 64.81 173 PRO A O 1
ATOM 1371 N N . ALA A 1 174 ? 32.413 30.944 -47.469 1.00 65.81 174 ALA A N 1
ATOM 1372 C CA . ALA A 1 174 ? 31.737 32.120 -48.014 1.00 65.81 174 ALA A CA 1
ATOM 1373 C C . ALA A 1 174 ? 31.766 32.158 -49.547 1.00 65.81 174 ALA A C 1
ATOM 1375 O O . ALA A 1 174 ? 32.763 31.662 -50.124 1.00 65.81 174 ALA A O 1
#

Solvent-accessible surface area (backbone atoms only — not comparable to full-atom values): 10676 Å² total; per-residue (Å²): 134,70,89,80,83,82,86,91,84,82,83,83,85,79,75,76,82,72,74,72,72,65,70,32,45,43,19,34,33,60,82,56,86,44,46,96,87,34,52,68,68,85,68,69,48,74,55,82,55,68,46,45,40,20,36,26,40,40,43,99,85,49,76,46,36,32,38,40,38,35,44,67,52,78,87,78,81,85,76,89,81,54,40,30,44,39,72,80,44,83,54,46,27,45,36,70,59,82,70,26,18,34,28,65,85,69,51,84,41,47,101,84,37,51,69,63,85,69,72,44,74,63,85,51,76,45,37,41,22,37,30,38,64,56,96,87,45,78,43,38,35,39,40,37,36,40,69,42,76,92,73,84,81,76,80,75,77,82,75,56,69,67,59,54,58,48,53,54,58,71,75,52,76,131